Protein AF-A0A5I4PY76-F1 (afdb_monomer_lite)

Sequence (62 aa):
MSVTSTEVNIQPTHKCSFCGKTNVEVVGVLVAGPGVSICQKYVFQCVDIVFKYAEKTNDPTH

Radius of 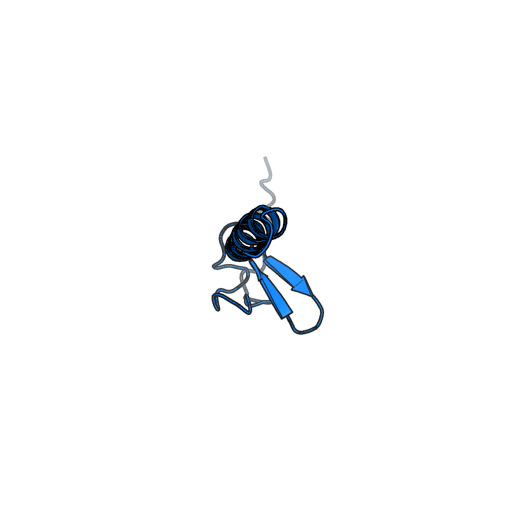gyration: 18.32 Å; chains: 1; bounding box: 65×30×34 Å

Secondary structure (DSSP, 8-state):
----------S---B-TTT--BTTTSSS-EEEETTEEEEHHHHHHHHHHHHHHHTGGGS---

InterPro domains:
  IPR010603 ATP-dependent Clp protease ATP-binding subunit ClpX, zinc ribbon domain [PF06689] (15-50)
  IPR010603 ATP-dependent Clp protease ATP-binding subunit ClpX, zinc ribbon domain [SM00994] (13-53)
  IPR038366 Zinc finger, ClpX C4-type superfamily [G3DSA:6.20.220.10] (5-53)

Organism: NCBI:txid611

pLDDT: mean 84.59, std 16.06, range [41.66, 97.94]

Foldseek 3Di:
DDDPPDPDPLDFDDAAPPPRDTPNRADDDWADDVPHIHGPVVVVVVVVVVVVVVVVVPDPDD

Structure (mmCIF, N/CA/C/O backbone):
data_AF-A0A5I4PY76-F1
#
_entry.id   AF-A0A5I4PY76-F1
#
loop_
_atom_site.group_PDB
_atom_site.id
_atom_site.type_symbol
_atom_site.label_atom_id
_atom_site.label_alt_id
_atom_site.label_comp_id
_atom_site.label_asym_id
_atom_site.label_entity_id
_atom_site.label_seq_id
_atom_site.pdbx_PDB_ins_code
_atom_site.Cartn_x
_atom_site.Cartn_y
_atom_site.Cartn_z
_atom_site.occupancy
_atom_site.B_iso_or_equiv
_atom_site.auth_seq_id
_atom_site.auth_comp_id
_atom_site.auth_asym_id
_atom_site.auth_atom_id
_atom_site.pdbx_PDB_model_num
ATOM 1 N N . MET A 1 1 ? 35.606 18.749 -6.156 1.00 41.66 1 MET A N 1
ATOM 2 C CA . MET A 1 1 ? 34.422 18.292 -5.399 1.00 41.66 1 MET A CA 1
ATOM 3 C C . MET A 1 1 ? 33.705 17.286 -6.281 1.00 41.66 1 MET A C 1
ATOM 5 O O . MET A 1 1 ? 33.059 17.687 -7.238 1.00 41.66 1 MET A O 1
ATOM 9 N N . SER A 1 2 ? 33.947 15.993 -6.067 1.00 50.69 2 SER A N 1
ATOM 10 C CA . SER A 1 2 ? 33.408 14.934 -6.925 1.00 50.69 2 SER A CA 1
ATOM 11 C C . SER A 1 2 ? 31.995 14.602 -6.469 1.00 50.69 2 SER A C 1
ATOM 13 O O . SER A 1 2 ? 31.809 13.941 -5.452 1.00 50.69 2 SER A O 1
ATOM 15 N N . VAL A 1 3 ? 31.004 15.114 -7.194 1.00 54.84 3 VAL A N 1
ATOM 16 C CA . VAL A 1 3 ? 29.609 14.697 -7.054 1.00 54.84 3 VAL A CA 1
ATOM 17 C C . VAL A 1 3 ? 29.540 13.266 -7.582 1.00 54.84 3 VAL A C 1
ATOM 19 O O . VAL A 1 3 ? 29.668 13.039 -8.782 1.00 54.84 3 VAL A O 1
ATOM 22 N N . THR A 1 4 ? 29.420 12.282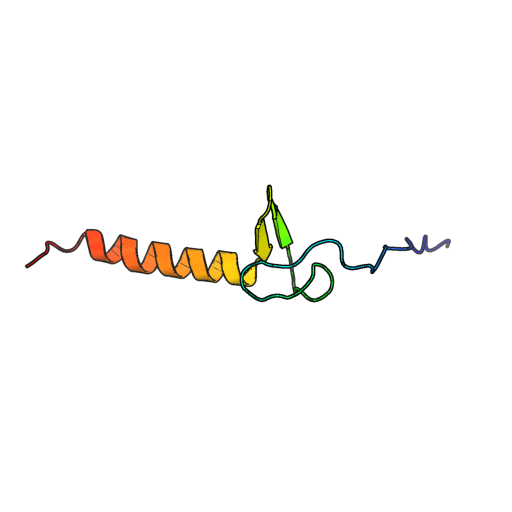 -6.694 1.00 51.81 4 THR A N 1
ATOM 23 C CA . THR A 1 4 ? 29.129 10.898 -7.081 1.00 51.81 4 THR A CA 1
ATOM 24 C C . THR A 1 4 ? 27.687 10.837 -7.564 1.00 51.81 4 THR A C 1
ATOM 26 O O . THR A 1 4 ? 26.763 10.615 -6.781 1.00 51.81 4 THR A O 1
ATOM 29 N N . SER A 1 5 ? 27.492 11.085 -8.857 1.00 61.19 5 SER A N 1
ATOM 30 C CA . SER A 1 5 ? 26.242 10.814 -9.560 1.00 61.1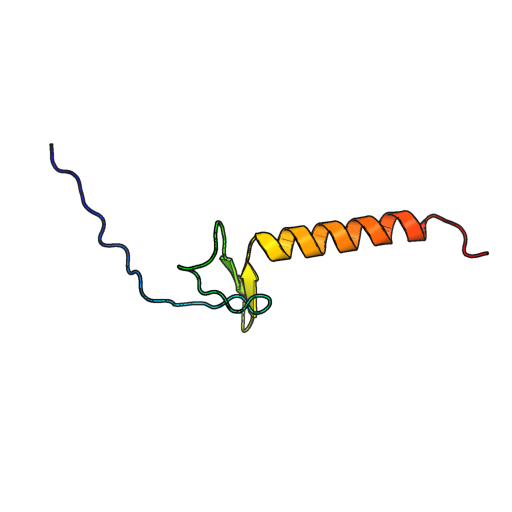9 5 SER A CA 1
ATOM 31 C C . SER A 1 5 ? 25.965 9.318 -9.456 1.00 61.19 5 SER A C 1
ATOM 33 O O . SER A 1 5 ? 26.564 8.512 -10.160 1.00 61.19 5 SER A O 1
ATOM 35 N N . THR A 1 6 ? 25.115 8.935 -8.507 1.00 66.06 6 THR A N 1
ATOM 36 C CA . 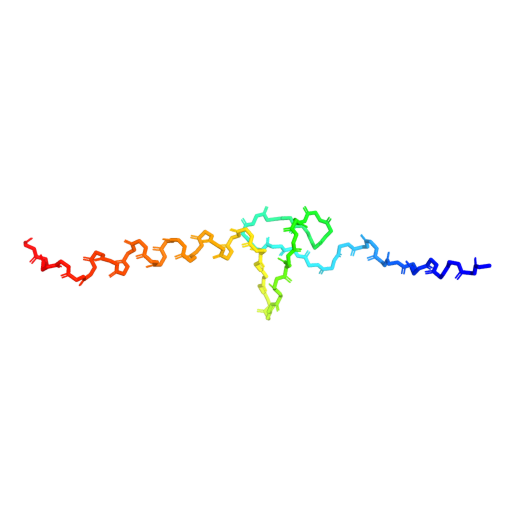THR A 1 6 ? 24.659 7.552 -8.382 1.00 66.06 6 THR A CA 1
ATOM 37 C C . THR A 1 6 ? 23.708 7.300 -9.544 1.00 66.06 6 THR A C 1
ATOM 39 O O . THR A 1 6 ? 22.625 7.881 -9.588 1.00 66.06 6 THR A O 1
ATOM 42 N N . GLU A 1 7 ? 24.127 6.486 -10.509 1.00 67.69 7 GLU A N 1
ATOM 43 C CA . GLU A 1 7 ? 23.278 6.011 -11.600 1.00 67.69 7 GLU A CA 1
ATOM 44 C C . GLU A 1 7 ? 22.180 5.115 -10.999 1.00 67.69 7 GLU A C 1
ATOM 46 O O . GLU A 1 7 ? 22.369 3.926 -10.747 1.00 67.69 7 GLU A O 1
ATOM 51 N N . VAL A 1 8 ? 21.038 5.713 -10.656 1.00 69.50 8 VAL A N 1
ATOM 52 C CA . VAL A 1 8 ? 19.864 4.980 -10.173 1.00 69.50 8 VAL A CA 1
ATOM 53 C C . VAL A 1 8 ? 19.147 4.359 -11.366 1.00 69.50 8 VAL A C 1
ATOM 55 O O . VAL A 1 8 ? 18.746 5.055 -12.296 1.00 69.50 8 VAL A O 1
ATOM 58 N N . ASN A 1 9 ? 18.975 3.038 -11.334 1.00 70.44 9 ASN A N 1
ATOM 59 C CA . ASN A 1 9 ? 18.223 2.307 -12.345 1.00 70.44 9 ASN A CA 1
ATOM 60 C C . ASN A 1 9 ? 16.749 2.760 -12.334 1.00 70.44 9 ASN A C 1
ATOM 62 O O . ASN A 1 9 ? 15.998 2.442 -11.413 1.00 70.44 9 ASN A O 1
ATOM 66 N N . ILE A 1 10 ? 16.352 3.503 -13.370 1.00 78.31 10 ILE A N 1
ATOM 67 C CA . ILE A 1 10 ? 14.988 4.018 -13.573 1.00 78.31 10 ILE A CA 1
ATOM 68 C C . ILE A 1 10 ? 14.037 2.996 -14.222 1.00 78.31 10 ILE A C 1
ATOM 70 O O . ILE A 1 10 ? 12.905 3.341 -14.557 1.00 78.31 10 ILE A O 1
ATOM 74 N N . GLN A 1 11 ? 14.471 1.750 -14.436 1.00 85.69 11 GLN A N 1
ATOM 75 C CA . GLN A 1 11 ? 13.604 0.704 -14.976 1.00 85.69 11 GLN A CA 1
ATOM 76 C C . GLN A 1 11 ? 12.531 0.327 -13.938 1.00 85.69 11 GLN A C 1
ATOM 78 O O . GLN A 1 11 ? 12.859 0.020 -12.785 1.00 85.69 11 GLN A O 1
ATOM 83 N N . PRO A 1 12 ? 11.245 0.305 -14.325 1.00 88.31 12 PRO A N 1
ATOM 84 C CA . PRO A 1 12 ? 10.184 -0.216 -13.480 1.00 88.31 12 PRO A CA 1
ATOM 85 C C . PRO A 1 12 ? 10.433 -1.676 -13.087 1.00 88.31 12 PRO A C 1
ATOM 87 O O . PRO A 1 12 ? 10.584 -2.539 -13.946 1.00 88.31 12 PRO A O 1
ATOM 90 N N . THR A 1 13 ? 10.424 -1.972 -11.789 1.00 91.44 13 THR A N 1
ATOM 91 C CA . THR A 1 13 ? 10.578 -3.344 -11.262 1.00 91.44 13 THR A CA 1
ATOM 92 C C . THR A 1 13 ? 9.296 -3.877 -10.638 1.00 91.44 13 THR A C 1
ATOM 94 O O . THR A 1 13 ? 9.069 -5.082 -10.610 1.00 91.44 13 THR A O 1
ATOM 97 N N . HIS A 1 14 ? 8.438 -2.985 -10.143 1.00 93.88 14 HIS A N 1
ATOM 98 C CA . HIS A 1 14 ? 7.218 -3.335 -9.426 1.00 93.88 14 HIS A CA 1
ATOM 99 C C . HIS A 1 14 ? 6.084 -2.396 -9.827 1.00 93.88 14 HIS A C 1
ATOM 101 O O . HIS A 1 14 ? 6.318 -1.244 -10.198 1.00 93.88 14 HIS A O 1
ATOM 107 N N . LYS A 1 15 ? 4.846 -2.881 -9.708 1.00 96.38 15 LYS A N 1
ATOM 108 C CA . LYS A 1 15 ? 3.622 -2.131 -10.002 1.00 96.38 15 LYS A CA 1
ATOM 109 C C . LYS A 1 15 ? 2.627 -2.290 -8.868 1.00 96.38 15 LYS A C 1
ATOM 111 O O . LYS A 1 15 ? 2.266 -3.420 -8.541 1.00 96.38 15 LYS A O 1
ATOM 116 N N . CYS A 1 16 ? 2.137 -1.173 -8.335 1.00 97.00 16 CYS A N 1
ATOM 117 C CA . CYS A 1 16 ? 1.069 -1.173 -7.344 1.00 97.00 16 CYS A CA 1
ATOM 118 C C . CYS A 1 16 ? -0.153 -1.918 -7.893 1.00 97.00 16 CYS A C 1
ATOM 120 O O . CYS A 1 16 ? -0.705 -1.549 -8.935 1.00 97.00 16 CYS A O 1
ATOM 122 N N . SER A 1 17 ? -0.601 -2.935 -7.164 1.00 97.50 17 SER A N 1
ATOM 123 C CA . SER A 1 17 ? -1.740 -3.776 -7.536 1.00 97.50 17 SER A CA 1
ATOM 124 C C . SER A 1 17 ? -3.073 -3.022 -7.508 1.00 97.50 17 SER A C 1
ATOM 126 O O . SER A 1 17 ? -4.039 -3.478 -8.104 1.00 97.50 17 SER A O 1
ATOM 128 N N . PHE A 1 18 ? -3.119 -1.855 -6.858 1.00 95.94 18 PHE A N 1
ATOM 129 C CA . PHE A 1 18 ? -4.335 -1.060 -6.684 1.00 95.94 18 PHE A CA 1
ATOM 130 C C . PHE A 1 18 ? -4.460 0.073 -7.706 1.00 95.94 18 PHE A C 1
ATOM 132 O O . PHE A 1 18 ? -5.525 0.278 -8.276 1.00 95.94 18 PHE A O 1
ATOM 139 N N . CYS A 1 19 ? -3.380 0.823 -7.951 1.00 96.19 19 CYS A N 1
ATOM 140 C CA . CYS A 1 19 ? -3.412 1.974 -8.861 1.00 96.19 19 CYS A CA 1
ATOM 141 C C . CYS A 1 19 ? -2.775 1.727 -10.222 1.00 96.19 19 CYS A C 1
ATOM 143 O O . CYS A 1 19 ? -2.886 2.582 -11.096 1.00 96.19 19 CYS A O 1
ATOM 145 N N . GLY A 1 20 ? -2.055 0.616 -10.384 1.00 95.38 20 GLY A N 1
ATOM 146 C CA . GLY A 1 20 ? -1.361 0.285 -11.622 1.00 95.38 20 GLY A CA 1
ATOM 147 C C . GLY A 1 20 ? -0.098 1.101 -11.902 1.00 95.38 20 GLY A C 1
ATOM 148 O O . GLY A 1 20 ? 0.541 0.848 -12.914 1.00 95.38 20 GLY A O 1
ATOM 149 N N . LYS A 1 21 ? 0.293 2.036 -11.029 1.00 96.12 21 LYS A N 1
ATOM 150 C CA . LYS A 1 21 ? 1.538 2.798 -11.181 1.00 96.12 21 LYS A CA 1
ATOM 151 C C . LYS A 1 21 ? 2.746 1.981 -10.751 1.00 96.12 21 LYS A C 1
ATOM 153 O O . LYS A 1 21 ? 2.677 1.207 -9.789 1.00 96.12 21 LYS A O 1
ATOM 158 N N . THR A 1 22 ? 3.851 2.188 -11.443 1.00 95.56 22 THR A N 1
ATOM 159 C CA . THR A 1 22 ? 5.138 1.552 -11.169 1.00 95.56 22 THR A CA 1
ATOM 160 C C . THR A 1 22 ? 5.889 2.221 -10.017 1.00 95.56 22 THR A C 1
ATOM 162 O O . THR A 1 22 ? 5.538 3.322 -9.594 1.00 95.56 22 THR A O 1
ATOM 165 N N . ASN A 1 23 ? 6.949 1.582 -9.516 1.00 91.94 23 ASN A N 1
ATOM 166 C CA . ASN A 1 23 ? 7.817 2.131 -8.464 1.00 91.94 23 ASN A CA 1
ATOM 167 C C . ASN A 1 23 ? 8.465 3.483 -8.823 1.00 91.94 23 ASN A C 1
ATOM 169 O O . ASN A 1 23 ? 8.866 4.199 -7.913 1.00 91.94 23 ASN A O 1
ATOM 173 N N . VAL A 1 24 ? 8.547 3.836 -10.110 1.00 92.94 24 VAL A N 1
ATOM 174 C CA . VAL A 1 24 ? 9.079 5.131 -10.576 1.00 92.94 24 VAL A CA 1
ATOM 175 C C . VAL A 1 24 ? 7.994 6.198 -10.777 1.00 92.94 24 VAL A C 1
ATOM 177 O O . VAL A 1 24 ? 8.295 7.385 -10.792 1.00 92.94 24 VAL A O 1
ATOM 180 N N . GLU A 1 25 ? 6.725 5.798 -10.903 1.00 94.12 25 GLU A N 1
ATOM 181 C CA . GLU A 1 25 ? 5.582 6.708 -11.101 1.00 94.12 25 GLU A CA 1
ATOM 182 C C . GLU A 1 25 ? 4.828 7.030 -9.803 1.00 94.12 25 GLU A C 1
ATOM 184 O O . GLU A 1 25 ? 4.036 7.980 -9.744 1.00 94.12 25 GLU A O 1
ATOM 189 N N . VAL A 1 26 ? 4.977 6.196 -8.771 1.00 93.88 26 VAL A N 1
ATOM 190 C CA . VAL A 1 26 ? 4.351 6.434 -7.468 1.00 93.88 26 VAL A CA 1
ATOM 191 C C . VAL A 1 26 ? 5.109 7.506 -6.695 1.00 93.88 26 VAL A C 1
ATOM 193 O O . VAL A 1 26 ? 6.331 7.535 -6.657 1.00 93.88 26 VAL A O 1
ATOM 196 N N . VAL A 1 27 ? 4.356 8.377 -6.028 1.00 90.94 27 VAL A N 1
ATOM 197 C CA . VAL A 1 27 ? 4.920 9.337 -5.079 1.00 90.94 27 VAL A CA 1
ATOM 198 C C . VAL A 1 27 ? 5.028 8.650 -3.720 1.00 90.94 27 VAL A C 1
ATOM 200 O O . VAL A 1 27 ? 4.025 8.152 -3.202 1.00 90.94 27 VAL A O 1
ATOM 203 N N . GLY A 1 28 ? 6.231 8.634 -3.149 1.00 91.06 28 GLY A N 1
ATOM 204 C CA . GLY A 1 28 ? 6.513 8.005 -1.859 1.00 91.06 28 GLY A CA 1
ATOM 205 C C . GLY A 1 28 ? 6.893 6.531 -1.985 1.00 91.06 28 GLY A C 1
ATOM 206 O O . GLY A 1 28 ? 7.585 6.133 -2.919 1.00 91.06 28 GLY A O 1
ATOM 207 N N . VAL A 1 29 ? 6.470 5.722 -1.013 1.00 93.31 29 VAL A N 1
ATOM 208 C CA . VAL A 1 29 ? 6.912 4.325 -0.887 1.00 93.31 29 VAL A CA 1
ATOM 209 C C . VAL A 1 29 ? 5.989 3.363 -1.643 1.00 93.31 29 VAL A C 1
ATOM 211 O O . VAL A 1 29 ? 4.759 3.468 -1.575 1.00 93.31 29 VAL A O 1
ATOM 214 N N . LEU A 1 30 ? 6.586 2.380 -2.324 1.00 96.31 30 LEU A N 1
ATOM 215 C CA . LEU A 1 30 ? 5.912 1.171 -2.799 1.00 96.31 30 LEU A CA 1
ATOM 216 C C . LEU A 1 30 ? 6.326 -0.011 -1.919 1.00 96.31 30 LEU A C 1
ATOM 218 O O . LEU A 1 30 ? 7.493 -0.395 -1.907 1.00 96.31 30 LEU A O 1
ATOM 222 N N . VAL A 1 31 ? 5.373 -0.590 -1.195 1.00 96.06 31 VAL A N 1
ATOM 223 C CA . VAL A 1 31 ? 5.597 -1.776 -0.361 1.00 96.06 31 VAL A CA 1
ATOM 224 C C . VAL A 1 31 ? 5.339 -3.013 -1.217 1.00 96.06 31 VAL A C 1
ATOM 226 O O . VAL A 1 31 ? 4.213 -3.222 -1.671 1.00 96.06 31 VAL A O 1
ATOM 229 N N . ALA A 1 32 ? 6.375 -3.817 -1.460 1.00 95.69 32 ALA A N 1
ATOM 230 C CA . ALA A 1 32 ? 6.289 -5.057 -2.228 1.00 95.69 32 ALA A CA 1
ATOM 231 C C . ALA A 1 32 ? 6.265 -6.281 -1.300 1.00 95.69 32 ALA A C 1
ATOM 233 O O . ALA A 1 32 ? 7.079 -6.390 -0.385 1.00 95.69 32 ALA A O 1
ATOM 234 N N . GLY A 1 33 ? 5.340 -7.203 -1.557 1.00 94.38 33 GLY A N 1
ATOM 235 C CA . GLY A 1 33 ? 5.271 -8.525 -0.942 1.00 94.38 33 GLY A CA 1
ATOM 236 C C . GLY A 1 33 ? 5.194 -9.627 -2.008 1.00 94.38 33 GLY A C 1
ATOM 237 O O . GLY A 1 33 ? 5.216 -9.337 -3.208 1.00 94.38 33 GLY A O 1
ATOM 238 N N . PRO A 1 34 ? 5.092 -10.904 -1.605 1.00 96.00 34 PRO A N 1
ATOM 239 C CA . PRO A 1 34 ? 4.964 -12.014 -2.547 1.00 96.00 34 PRO A CA 1
ATOM 240 C C . PRO A 1 34 ? 3.705 -11.875 -3.421 1.00 96.00 34 PRO A C 1
ATOM 242 O O . PRO A 1 34 ? 2.584 -12.000 -2.937 1.00 96.00 34 PRO A O 1
ATOM 245 N N . GLY A 1 35 ? 3.885 -11.589 -4.714 1.00 94.19 35 GLY A N 1
ATOM 246 C CA . GLY A 1 35 ? 2.803 -11.504 -5.708 1.00 94.19 35 GLY A CA 1
ATOM 247 C C . GLY A 1 35 ? 1.919 -10.249 -5.648 1.00 94.19 35 GLY A C 1
ATOM 248 O O . GLY A 1 35 ? 1.035 -10.094 -6.489 1.00 94.19 35 GLY A O 1
ATOM 249 N N . VAL A 1 36 ? 2.144 -9.334 -4.702 1.00 96.38 36 VAL A N 1
ATOM 250 C CA . VAL A 1 36 ? 1.320 -8.129 -4.527 1.00 96.38 36 VAL A CA 1
ATOM 251 C C . VAL A 1 36 ? 2.172 -6.945 -4.092 1.00 96.38 36 VAL A C 1
ATOM 253 O O . VAL A 1 36 ? 3.149 -7.100 -3.361 1.00 96.38 36 VAL A O 1
ATOM 256 N N . SER A 1 37 ? 1.804 -5.739 -4.517 1.00 97.19 37 SER A N 1
ATOM 257 C CA . SER A 1 37 ? 2.411 -4.522 -3.980 1.00 97.19 37 SER A CA 1
ATOM 258 C C . SER A 1 37 ? 1.388 -3.406 -3.804 1.00 97.19 37 SER A C 1
ATOM 260 O O . SER A 1 37 ? 0.390 -3.330 -4.526 1.00 97.19 37 SER A O 1
ATOM 262 N N . ILE A 1 38 ? 1.629 -2.533 -2.830 1.00 97.94 38 ILE A N 1
ATOM 263 C CA . ILE A 1 38 ? 0.736 -1.431 -2.475 1.00 97.94 38 ILE A CA 1
ATOM 264 C C . ILE A 1 38 ? 1.540 -0.146 -2.302 1.00 97.94 38 ILE A C 1
ATOM 266 O O . ILE A 1 38 ? 2.579 -0.125 -1.645 1.00 97.94 38 ILE A O 1
ATOM 270 N N . CYS A 1 39 ? 1.084 0.944 -2.920 1.00 97.81 39 CYS A N 1
ATOM 271 C CA . CYS A 1 39 ? 1.718 2.246 -2.744 1.00 97.81 39 CYS A CA 1
ATOM 272 C C . CYS A 1 39 ? 1.150 2.980 -1.530 1.00 97.81 39 CYS A C 1
ATOM 274 O O . CYS A 1 39 ? -0.009 2.788 -1.155 1.00 97.81 39 CYS A O 1
ATOM 276 N N . GLN A 1 40 ? 1.956 3.871 -0.959 1.00 96.94 40 GLN A N 1
ATOM 277 C CA . GLN A 1 40 ? 1.638 4.653 0.237 1.00 96.94 40 GLN A CA 1
ATOM 278 C C . GLN A 1 40 ? 0.251 5.317 0.192 1.00 96.94 40 GLN A C 1
ATOM 280 O O . GLN A 1 40 ? -0.488 5.258 1.171 1.00 96.94 40 GLN A O 1
ATOM 285 N N . LYS A 1 41 ? -0.150 5.875 -0.961 1.00 96.69 41 LYS A N 1
ATOM 286 C CA . LYS A 1 41 ? -1.495 6.448 -1.156 1.00 96.69 41 LYS A CA 1
ATOM 287 C C . LYS A 1 41 ? -2.609 5.459 -0.787 1.00 96.69 41 LYS A C 1
ATOM 289 O O . LYS A 1 41 ? -3.568 5.837 -0.123 1.00 96.69 41 LYS A O 1
ATOM 294 N N . TYR A 1 42 ? -2.500 4.216 -1.250 1.00 96.94 42 TYR A N 1
ATOM 295 C CA . TYR A 1 42 ? -3.528 3.201 -1.024 1.00 96.94 42 TYR A CA 1
ATOM 296 C C . TYR A 1 42 ? -3.441 2.591 0.371 1.00 96.94 42 TYR A C 1
ATOM 298 O O . TYR A 1 42 ? -4.478 2.237 0.920 1.00 96.94 42 TYR A O 1
ATOM 306 N N . VAL A 1 43 ? -2.253 2.555 0.984 1.00 97.00 43 VAL A N 1
ATOM 307 C CA . VAL A 1 43 ? -2.125 2.216 2.410 1.00 97.00 43 VAL A CA 1
ATOM 308 C C . VAL A 1 43 ? -2.952 3.185 3.257 1.00 97.00 43 VAL A C 1
ATOM 310 O O . VAL A 1 43 ? -3.780 2.739 4.044 1.00 97.00 43 VAL A O 1
ATOM 313 N N . PHE A 1 44 ? -2.800 4.498 3.054 1.00 96.38 44 PHE A N 1
ATOM 314 C CA . PHE A 1 44 ? -3.575 5.493 3.806 1.00 96.38 44 PHE A CA 1
ATOM 315 C C . PHE A 1 44 ? -5.078 5.388 3.552 1.00 96.38 44 PHE A C 1
ATOM 317 O O . PHE A 1 44 ? -5.861 5.444 4.493 1.00 96.38 44 PHE A O 1
ATOM 324 N N . GLN A 1 45 ? -5.489 5.135 2.309 1.00 96.31 45 GLN A N 1
ATOM 325 C CA . GLN A 1 45 ? -6.900 4.910 2.004 1.00 96.31 45 GLN A CA 1
ATOM 326 C C . GLN A 1 45 ? -7.465 3.678 2.733 1.00 96.31 45 GLN A C 1
ATOM 328 O O . GLN A 1 45 ? -8.579 3.733 3.251 1.00 96.31 45 GLN A O 1
ATOM 333 N N . CYS A 1 46 ? -6.716 2.572 2.797 1.00 96.12 46 CYS A N 1
ATOM 334 C CA . CYS A 1 46 ? -7.119 1.388 3.558 1.00 96.12 46 CYS A CA 1
ATOM 335 C C . CYS A 1 46 ? -7.218 1.687 5.058 1.00 96.12 46 CYS A C 1
ATOM 337 O O . CYS A 1 46 ? -8.186 1.274 5.691 1.00 96.12 46 CYS A O 1
ATOM 339 N N . VAL A 1 47 ? -6.255 2.427 5.609 1.00 96.31 47 VAL A N 1
ATOM 340 C CA . VAL A 1 47 ? -6.255 2.862 7.011 1.00 96.31 47 VAL A CA 1
ATOM 341 C C . VAL A 1 47 ? -7.508 3.685 7.324 1.00 96.31 47 VAL A C 1
ATOM 343 O O . VAL A 1 47 ? -8.243 3.331 8.245 1.00 96.31 47 VAL A O 1
ATOM 346 N N . ASP A 1 48 ? -7.819 4.700 6.512 1.00 95.81 48 ASP A N 1
ATOM 347 C CA . ASP A 1 48 ? -9.021 5.527 6.676 1.00 95.81 48 ASP A CA 1
ATOM 348 C C . ASP A 1 48 ? -10.301 4.686 6.677 1.00 95.81 48 ASP A C 1
ATOM 350 O O . ASP A 1 48 ? -11.215 4.931 7.462 1.00 95.81 48 ASP A O 1
ATOM 354 N N . ILE A 1 49 ? -10.386 3.693 5.787 1.00 94.56 49 ILE A N 1
ATOM 355 C CA . ILE A 1 49 ? -11.532 2.783 5.710 1.00 94.56 49 ILE A CA 1
ATOM 356 C C . ILE A 1 49 ? -11.636 1.963 6.998 1.00 94.56 49 ILE A C 1
ATOM 358 O O . ILE A 1 49 ? -12.695 1.956 7.621 1.00 94.56 49 ILE A O 1
ATOM 362 N N . VAL A 1 50 ? -10.556 1.302 7.419 1.00 93.94 50 VAL A N 1
ATOM 363 C CA . VAL A 1 50 ? -10.554 0.437 8.610 1.00 93.94 50 VAL A CA 1
ATOM 364 C C . VAL A 1 50 ? -10.973 1.216 9.856 1.00 93.94 50 VAL A C 1
ATOM 366 O O . VAL A 1 50 ? -11.855 0.761 10.584 1.00 93.94 50 VAL A O 1
ATOM 369 N N . PHE A 1 51 ? -10.420 2.412 10.067 1.00 92.38 51 PHE A N 1
ATOM 370 C CA . PHE A 1 51 ? -10.778 3.238 11.221 1.00 92.38 51 PHE A CA 1
ATOM 371 C C . PHE A 1 51 ? -12.227 3.739 11.162 1.00 92.38 51 PHE A C 1
ATOM 373 O O . PHE A 1 51 ? -12.941 3.626 12.157 1.00 92.38 51 PHE A O 1
ATOM 380 N N . LYS A 1 52 ? -12.719 4.167 9.990 1.00 91.00 52 LYS A N 1
ATOM 381 C CA . LYS A 1 52 ? -14.130 4.568 9.812 1.00 91.00 52 LYS A CA 1
ATOM 382 C C . LYS A 1 52 ? -15.132 3.461 10.145 1.00 91.00 52 LYS A C 1
ATOM 384 O O . LYS A 1 52 ? -16.260 3.764 10.531 1.00 91.00 52 LYS A O 1
ATOM 389 N N . TYR A 1 53 ? -14.776 2.194 9.931 1.00 85.50 53 TYR A N 1
ATOM 390 C CA . TYR A 1 53 ? -15.652 1.066 10.263 1.00 85.50 53 TYR A CA 1
ATOM 391 C C . TYR A 1 53 ? -15.487 0.596 11.712 1.00 85.50 53 TYR A C 1
ATOM 393 O O . TYR A 1 53 ? -16.486 0.221 12.320 1.00 85.50 53 TYR A O 1
ATOM 401 N N . ALA A 1 54 ? -14.285 0.670 12.286 1.00 81.06 54 ALA A N 1
ATOM 402 C CA . ALA A 1 54 ? -14.050 0.317 13.688 1.00 81.06 54 ALA A CA 1
ATOM 403 C C . ALA A 1 54 ? -14.820 1.222 14.671 1.00 81.06 54 ALA A C 1
ATOM 405 O O . ALA A 1 54 ? -15.284 0.758 15.710 1.00 81.06 54 ALA A O 1
ATOM 406 N N . GLU A 1 55 ? -15.011 2.501 14.336 1.00 72.75 55 GLU A N 1
ATOM 407 C CA . GLU A 1 55 ? -15.842 3.410 15.138 1.00 72.75 55 GLU A CA 1
ATOM 408 C C . GLU A 1 55 ? -17.315 2.971 15.172 1.00 72.75 55 GLU A C 1
ATOM 410 O O . GLU A 1 55 ? -17.963 3.062 16.211 1.00 72.75 55 GLU A O 1
ATOM 415 N N . LYS A 1 56 ? 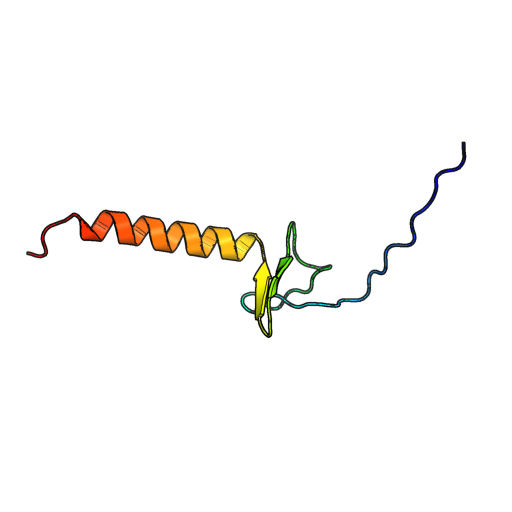-17.831 2.419 14.066 1.00 62.78 56 LYS A N 1
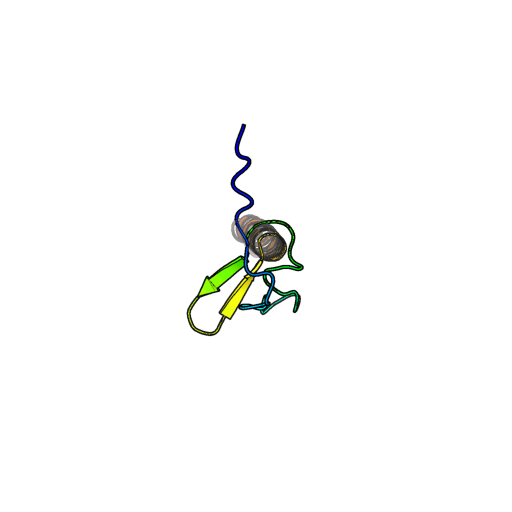ATOM 416 C CA . LYS A 1 56 ? -19.243 2.021 13.933 1.00 62.78 56 LYS A CA 1
ATOM 417 C C . LYS A 1 56 ? -19.592 0.725 14.658 1.00 62.78 56 LYS A C 1
ATOM 419 O O . LYS A 1 56 ? -20.753 0.512 14.972 1.00 62.78 56 LYS A O 1
ATOM 424 N N . THR A 1 57 ? -18.619 -0.144 14.927 1.00 57.84 57 THR A N 1
ATOM 425 C CA . THR A 1 57 ? -18.864 -1.425 15.614 1.00 57.84 57 THR A CA 1
ATOM 426 C C . THR A 1 57 ? -19.026 -1.295 17.132 1.00 57.84 57 THR A C 1
ATOM 428 O O . THR A 1 57 ? -19.303 -2.294 17.786 1.00 57.84 57 THR A O 1
ATOM 431 N N . ASN A 1 58 ? -18.856 -0.091 17.695 1.00 58.59 58 ASN A N 1
ATOM 432 C CA . ASN A 1 58 ? -19.154 0.196 19.105 1.00 58.59 58 ASN A CA 1
ATOM 433 C C . ASN A 1 58 ? -20.567 0.762 19.321 1.00 58.59 58 ASN A C 1
ATOM 435 O O . ASN A 1 58 ? -20.971 0.956 20.466 1.00 58.59 58 ASN A O 1
ATOM 439 N N . ASP A 1 59 ? -21.312 1.034 18.247 1.00 61.34 59 ASP A N 1
ATOM 440 C CA . ASP A 1 59 ? -22.728 1.378 18.337 1.00 61.34 59 ASP A CA 1
ATOM 441 C C . ASP A 1 59 ? -23.528 0.065 18.444 1.00 61.34 59 ASP A C 1
ATOM 443 O O . ASP A 1 59 ? -23.281 -0.852 17.647 1.00 61.34 59 ASP A O 1
ATOM 447 N N . PRO A 1 60 ? -24.441 -0.104 19.421 1.00 57.84 60 PRO A N 1
ATOM 448 C CA . PRO A 1 60 ? -25.282 -1.288 19.464 1.00 57.84 60 PRO A CA 1
ATOM 449 C C . PRO A 1 60 ? -26.112 -1.308 18.181 1.00 57.84 60 PRO A C 1
ATOM 451 O O . PRO A 1 60 ? -26.860 -0.372 17.911 1.00 57.84 60 PRO A O 1
ATOM 454 N N . THR A 1 61 ? -26.001 -2.373 17.388 1.00 60.66 61 THR A N 1
ATOM 455 C CA . THR A 1 61 ? -26.978 -2.671 16.333 1.00 60.66 61 THR A CA 1
ATOM 456 C C . THR A 1 61 ? -28.382 -2.573 16.934 1.00 60.66 61 THR A C 1
ATOM 458 O O . THR A 1 61 ? -28.721 -3.382 17.800 1.00 60.66 61 THR A O 1
ATOM 461 N N . HIS A 1 62 ? -29.151 -1.566 16.514 1.00 54.25 62 HIS A N 1
ATOM 462 C CA . HIS A 1 62 ? -30.581 -1.442 16.793 1.00 54.25 62 HIS A CA 1
ATOM 463 C C . HIS A 1 62 ? -31.383 -2.249 15.772 1.00 54.25 62 HIS A C 1
ATOM 465 O O . HIS A 1 62 ? -31.114 -2.092 14.558 1.00 54.25 62 HIS A O 1
#